Protein AF-A0A482XSS5-F1 (afdb_monomer_lite)

Organism: Laodelphax striatellus (NCBI:txid195883)

Foldseek 3Di:
DWQDKPRRGCPPPDPVVVVVVVVVVVVDPDDIDIDDDPPDDPDDDDDPDPPPPDPPDPDDVVVVCVVQVKDALLVQLVCCQPQFPDDPDSVSSSVVSLVCCVLQQKDFPVGDSGGDNRGIIDGGDPVVSVPDDDDDDDDDGDGDD

Structure (mmCIF, N/CA/C/O backbone):
data_AF-A0A482XSS5-F1
#
_entry.id   AF-A0A482XSS5-F1
#
loop_
_atom_site.group_PDB
_atom_site.id
_atom_site.type_symbol
_atom_site.label_atom_id
_atom_site.label_alt_id
_atom_site.label_comp_id
_atom_site.label_asym_id
_atom_site.label_entity_id
_atom_site.label_seq_id
_atom_site.pdbx_PDB_ins_code
_atom_site.Cartn_x
_atom_site.Cartn_y
_atom_site.Cartn_z
_atom_site.occupancy
_atom_site.B_iso_or_equiv
_atom_site.auth_seq_id
_atom_site.auth_comp_id
_atom_site.auth_asym_id
_atom_site.auth_atom_id
_atom_site.pdbx_PDB_model_num
ATOM 1 N N . MET A 1 1 ? 21.767 -4.488 -24.165 1.00 81.88 1 MET A N 1
ATOM 2 C CA . MET A 1 1 ? 22.675 -3.472 -24.753 1.00 81.88 1 MET A CA 1
ATOM 3 C C . MET A 1 1 ? 21.859 -2.230 -25.096 1.00 81.88 1 MET A C 1
ATOM 5 O O . MET A 1 1 ? 20.751 -2.414 -25.579 1.00 81.88 1 MET A O 1
ATOM 9 N N . ILE A 1 2 ? 22.319 -1.006 -24.809 1.00 88.12 2 ILE A N 1
ATOM 10 C CA . ILE A 1 2 ? 21.618 0.236 -25.208 1.00 88.12 2 ILE A CA 1
ATOM 11 C C . ILE A 1 2 ? 22.085 0.610 -26.616 1.00 88.12 2 ILE A C 1
ATOM 13 O O . ILE A 1 2 ? 23.281 0.581 -26.875 1.00 88.12 2 ILE A O 1
ATOM 17 N N . LEU A 1 3 ? 21.145 0.918 -27.506 1.00 91.38 3 LEU A N 1
ATOM 18 C CA . LEU A 1 3 ? 21.401 1.237 -28.913 1.00 91.38 3 LEU A CA 1
ATOM 19 C C . LEU A 1 3 ? 21.239 2.730 -29.209 1.00 91.38 3 LEU A C 1
ATOM 21 O O . LEU A 1 3 ? 21.938 3.259 -30.061 1.00 91.38 3 LEU A O 1
ATOM 25 N N . GLN A 1 4 ? 20.325 3.416 -28.518 1.00 93.75 4 GLN A N 1
ATOM 26 C CA . GLN A 1 4 ? 20.018 4.823 -28.785 1.00 93.75 4 GLN A CA 1
ATOM 27 C C . GLN A 1 4 ? 19.478 5.514 -27.534 1.0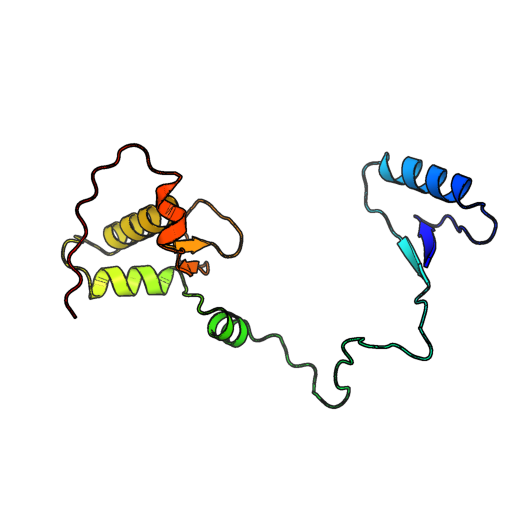0 93.75 4 GLN A C 1
ATOM 29 O O . GLN A 1 4 ? 18.759 4.898 -26.741 1.00 93.75 4 GLN A O 1
ATOM 34 N N . VAL A 1 5 ? 19.765 6.808 -27.399 1.00 95.50 5 VAL A N 1
ATOM 35 C CA . VAL A 1 5 ? 19.144 7.704 -26.413 1.00 95.50 5 VAL A CA 1
ATOM 36 C C . VAL A 1 5 ? 18.601 8.948 -27.108 1.00 95.50 5 VAL A C 1
ATOM 38 O O . VAL A 1 5 ? 19.343 9.604 -27.824 1.00 95.50 5 VAL A O 1
ATOM 41 N N . ASN A 1 6 ? 17.320 9.284 -26.909 1.00 92.75 6 ASN A N 1
ATOM 42 C CA . ASN A 1 6 ? 16.682 10.489 -27.474 1.00 92.75 6 ASN A CA 1
ATOM 43 C C . ASN A 1 6 ? 17.055 10.748 -28.949 1.00 92.75 6 ASN A C 1
ATOM 45 O O . ASN A 1 6 ? 17.410 11.859 -29.326 1.00 92.75 6 ASN A O 1
ATOM 49 N N . ASP A 1 7 ? 17.016 9.689 -29.759 1.00 91.62 7 ASP A N 1
ATOM 50 C CA . ASP A 1 7 ? 17.315 9.726 -31.199 1.00 91.62 7 ASP A CA 1
ATOM 51 C C . ASP A 1 7 ? 18.797 9.858 -31.594 1.00 91.62 7 ASP A C 1
ATOM 53 O O . ASP A 1 7 ? 19.124 9.926 -32.775 1.00 91.62 7 ASP A O 1
ATOM 57 N N . ILE A 1 8 ? 19.708 9.732 -30.624 1.00 93.19 8 ILE A N 1
ATOM 58 C CA . ILE A 1 8 ? 21.157 9.606 -30.830 1.00 93.19 8 ILE A CA 1
ATOM 59 C C . ILE A 1 8 ? 21.559 8.126 -30.793 1.00 93.19 8 ILE A C 1
ATOM 61 O O . ILE A 1 8 ? 21.434 7.481 -29.752 1.00 93.19 8 ILE A O 1
ATOM 65 N N . ASN A 1 9 ? 22.022 7.588 -31.926 1.00 93.19 9 ASN A N 1
ATOM 66 C CA . ASN A 1 9 ? 22.440 6.189 -32.094 1.00 93.19 9 ASN A CA 1
ATOM 67 C C . ASN A 1 9 ? 23.887 5.962 -31.606 1.00 93.19 9 ASN A C 1
ATOM 69 O O . ASN A 1 9 ? 24.762 6.792 -31.850 1.00 93.19 9 ASN A O 1
ATOM 73 N N . PHE A 1 10 ? 24.140 4.829 -30.950 1.00 94.56 10 PHE A N 1
ATOM 74 C CA . PHE A 1 10 ? 25.440 4.422 -30.410 1.00 94.56 10 PHE A CA 1
ATOM 75 C C . PHE A 1 10 ? 26.214 3.424 -31.286 1.00 94.56 10 PHE A C 1
ATOM 77 O O . PHE A 1 10 ? 27.332 3.075 -30.927 1.00 94.56 10 PHE A O 1
ATOM 84 N N . GLU A 1 11 ? 25.679 2.977 -32.429 1.00 88.56 11 GLU A N 1
ATOM 85 C CA . GLU A 1 11 ? 26.318 1.963 -33.296 1.00 88.56 11 GLU A CA 1
ATOM 86 C C . GLU A 1 11 ? 27.765 2.285 -33.703 1.00 88.56 11 GLU A C 1
ATOM 88 O O . GLU A 1 11 ? 28.585 1.377 -33.799 1.00 88.56 11 GLU A O 1
ATOM 93 N N . ASN A 1 12 ? 28.088 3.566 -33.905 1.00 89.62 12 ASN A N 1
ATOM 94 C CA . ASN A 1 12 ? 29.426 4.028 -34.296 1.00 89.62 12 ASN A CA 1
ATOM 95 C C . ASN A 1 12 ? 30.129 4.827 -33.186 1.00 89.62 12 ASN A C 1
ATOM 97 O O . ASN A 1 12 ? 31.037 5.604 -33.473 1.00 89.62 12 ASN A O 1
ATOM 101 N N . MET A 1 13 ? 29.683 4.689 -31.935 1.00 92.56 13 MET A N 1
ATOM 102 C CA . MET A 1 13 ? 30.281 5.370 -30.787 1.00 92.56 13 MET A CA 1
ATOM 103 C C . MET A 1 13 ? 31.104 4.396 -29.953 1.00 92.56 13 MET A C 1
ATOM 105 O O . MET A 1 13 ? 30.734 3.236 -29.764 1.00 92.56 13 MET A O 1
ATOM 109 N N . SER A 1 14 ? 32.204 4.888 -29.390 1.00 93.88 14 SER A N 1
ATOM 110 C CA . SER A 1 14 ? 32.869 4.180 -28.299 1.00 93.88 14 SER A CA 1
ATOM 111 C C . SER A 1 14 ? 32.001 4.197 -27.033 1.00 93.88 14 SER A C 1
ATOM 113 O O . SER A 1 14 ? 31.139 5.061 -26.850 1.00 93.88 14 SER A O 1
ATOM 115 N N . ASN A 1 15 ? 32.252 3.262 -26.113 1.00 91.81 15 ASN A N 1
ATOM 116 C CA . ASN A 1 15 ? 31.536 3.221 -24.835 1.00 91.81 15 ASN A CA 1
ATOM 117 C C . ASN A 1 15 ? 31.686 4.534 -24.044 1.00 91.81 15 ASN A C 1
ATOM 119 O O . ASN A 1 15 ? 30.716 4.995 -23.445 1.00 91.81 15 ASN A O 1
ATOM 123 N N . ASP A 1 16 ? 32.867 5.159 -24.072 1.00 95.06 16 ASP A N 1
ATOM 124 C CA . ASP A 1 16 ? 33.127 6.412 -23.354 1.00 95.06 16 ASP A CA 1
ATOM 125 C C . ASP A 1 16 ? 32.337 7.588 -23.944 1.00 95.06 16 ASP A C 1
ATOM 127 O O . ASP A 1 16 ? 31.766 8.398 -23.207 1.00 95.06 16 ASP A O 1
ATOM 131 N N . GLU A 1 17 ? 32.229 7.657 -25.272 1.00 94.44 17 GLU A N 1
ATOM 132 C CA . GLU A 1 17 ? 31.407 8.659 -25.956 1.00 94.44 17 GLU A CA 1
ATOM 133 C C . GLU A 1 17 ? 29.918 8.450 -25.681 1.00 94.44 17 GLU A C 1
ATOM 135 O O . GLU A 1 17 ? 29.220 9.408 -25.343 1.00 94.44 17 GLU A O 1
ATOM 140 N N . ALA A 1 18 ? 29.437 7.205 -25.738 1.00 94.19 18 ALA A N 1
ATOM 141 C CA . ALA A 1 18 ? 28.052 6.872 -25.419 1.00 94.19 18 ALA A CA 1
ATOM 142 C C . ALA A 1 18 ? 27.697 7.251 -23.968 1.00 94.19 18 ALA A C 1
ATOM 144 O O . ALA A 1 18 ? 26.643 7.836 -23.706 1.00 94.19 18 ALA A O 1
ATOM 145 N N . VAL A 1 19 ? 28.600 6.995 -23.013 1.00 9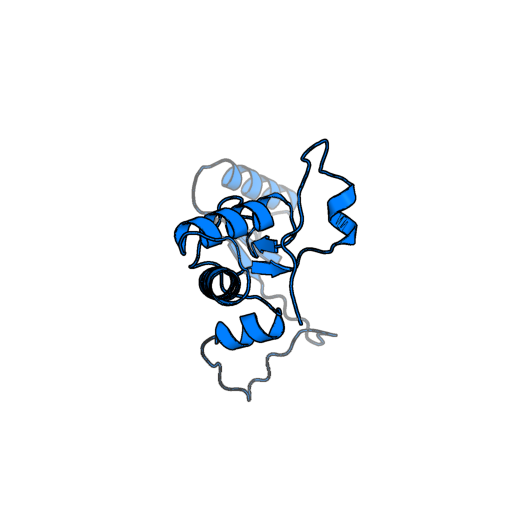4.88 19 VAL A N 1
ATOM 146 C CA . VAL A 1 19 ? 28.432 7.406 -21.609 1.00 94.88 19 VAL A CA 1
ATOM 147 C C . VAL A 1 19 ? 28.393 8.928 -21.474 1.00 94.88 19 VAL A C 1
ATOM 149 O O . VAL A 1 19 ? 27.578 9.445 -20.704 1.00 94.88 19 VAL A O 1
ATOM 152 N N . ARG A 1 20 ? 29.228 9.664 -22.217 1.00 95.31 20 ARG A N 1
ATOM 153 C CA . ARG A 1 20 ? 29.193 11.134 -22.219 1.00 95.31 20 ARG A CA 1
ATOM 154 C C . ARG A 1 20 ? 27.844 11.656 -22.713 1.00 95.31 20 ARG A C 1
ATOM 156 O O . ARG A 1 20 ? 27.235 12.476 -22.030 1.00 95.31 20 ARG A O 1
ATOM 163 N N . VAL A 1 21 ? 27.339 11.122 -23.826 1.00 94.56 21 VAL A N 1
ATOM 164 C CA . VAL A 1 21 ? 26.027 11.493 -24.384 1.00 94.56 21 VAL A CA 1
ATOM 165 C C . VAL A 1 21 ? 24.899 11.205 -23.390 1.00 94.56 21 VAL A C 1
ATOM 167 O O . VAL A 1 21 ? 24.029 12.048 -23.178 1.00 94.56 21 VAL A O 1
ATOM 170 N N . LEU A 1 22 ? 24.923 10.053 -22.713 1.00 94.88 22 LEU A N 1
ATOM 171 C CA . LEU A 1 22 ? 23.938 9.735 -21.673 1.00 94.88 22 LEU A CA 1
ATOM 172 C C . LEU A 1 22 ? 23.965 10.750 -20.524 1.00 94.88 22 LEU A C 1
ATOM 174 O O . LEU A 1 22 ? 22.906 11.190 -20.077 1.00 94.88 22 LEU A O 1
ATOM 178 N N . ARG A 1 23 ? 25.156 11.151 -20.059 1.00 95.25 23 ARG A N 1
ATOM 179 C CA . ARG A 1 23 ? 25.296 12.163 -18.998 1.00 95.25 23 ARG A CA 1
ATOM 180 C C . ARG A 1 23 ? 24.722 13.512 -19.424 1.00 95.25 23 ARG A C 1
ATOM 182 O O . ARG A 1 23 ? 24.017 14.132 -18.634 1.00 95.25 23 ARG A O 1
ATOM 189 N N . GLU A 1 24 ? 24.976 13.939 -20.658 1.00 94.19 24 GLU A N 1
ATOM 190 C CA . GLU A 1 24 ? 24.424 15.183 -21.207 1.00 94.19 24 GLU A CA 1
ATOM 191 C C . GLU A 1 24 ? 22.895 15.143 -21.326 1.00 94.19 24 GLU A C 1
ATOM 193 O O . GLU A 1 24 ? 22.223 16.129 -21.023 1.00 94.19 24 GLU A O 1
ATOM 198 N N . VAL A 1 25 ? 22.326 14.005 -21.734 1.00 93.50 25 VAL A N 1
ATOM 199 C CA . VAL A 1 25 ? 20.868 13.837 -21.822 1.00 93.50 25 VAL A CA 1
ATOM 200 C C . VAL A 1 25 ? 20.220 13.871 -20.437 1.00 93.50 25 VAL A C 1
ATOM 202 O O . VAL A 1 25 ? 19.200 14.533 -20.271 1.00 93.50 25 VAL A O 1
ATOM 205 N N . VAL A 1 26 ? 20.818 13.219 -19.434 1.00 93.56 26 VAL A N 1
ATOM 206 C CA . VAL A 1 26 ? 20.290 13.175 -18.055 1.00 93.56 26 VAL A CA 1
ATOM 207 C C . VAL A 1 26 ? 20.321 14.542 -17.366 1.00 93.56 26 VAL A C 1
ATOM 209 O O . VAL A 1 26 ? 19.497 14.811 -16.496 1.00 93.56 26 VAL A O 1
ATOM 212 N N . GLN A 1 27 ? 21.244 15.424 -17.752 1.00 93.38 27 GLN A N 1
ATOM 213 C CA . GLN A 1 27 ? 21.302 16.786 -17.215 1.00 93.38 27 GLN A CA 1
ATOM 214 C C . GLN A 1 27 ? 20.146 17.676 -17.696 1.00 93.38 27 GLN A C 1
ATOM 216 O O . GLN A 1 27 ? 19.864 18.696 -17.066 1.00 93.38 27 GLN A O 1
ATOM 221 N N . LYS A 1 28 ? 19.468 17.317 -18.794 1.00 90.44 28 LYS A N 1
ATOM 222 C CA . LYS A 1 28 ? 18.336 18.083 -19.323 1.00 90.44 28 LYS A CA 1
ATOM 223 C C . LYS A 1 28 ? 17.034 17.620 -18.654 1.00 90.44 28 LYS A C 1
ATOM 225 O O . LYS A 1 28 ? 16.733 16.428 -18.685 1.00 90.44 28 LYS A O 1
ATOM 230 N N . PRO A 1 29 ? 16.225 18.530 -18.081 1.00 89.44 29 PRO A N 1
ATOM 231 C CA . PRO A 1 29 ? 14.938 18.160 -17.51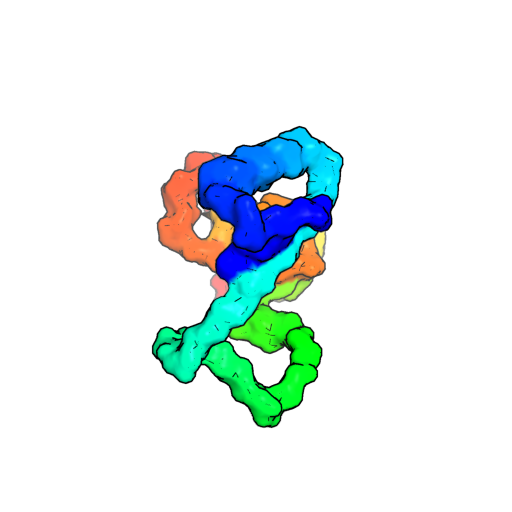0 1.00 89.44 29 PRO A CA 1
ATOM 232 C C . PRO A 1 29 ? 13.980 17.719 -18.622 1.00 89.44 29 PRO A C 1
ATOM 234 O O . PRO A 1 29 ? 13.680 18.482 -19.539 1.00 89.44 29 PRO A O 1
ATOM 237 N N . GLY A 1 30 ? 13.494 16.484 -18.542 1.00 91.19 30 GLY A N 1
ATOM 238 C CA . GLY A 1 30 ? 12.515 15.952 -19.483 1.00 91.19 30 GLY A CA 1
ATOM 239 C C . GLY A 1 30 ? 12.529 14.425 -19.564 1.00 91.19 30 GLY A C 1
ATOM 240 O O . GLY A 1 30 ? 13.378 13.774 -18.953 1.00 91.19 30 GLY A O 1
ATOM 241 N N . PRO A 1 31 ? 11.579 13.832 -20.304 1.00 90.94 31 PRO A N 1
ATOM 242 C CA . PRO A 1 31 ? 11.546 12.394 -20.537 1.00 90.94 31 PRO A CA 1
ATOM 243 C C . PRO A 1 31 ? 12.783 11.915 -21.310 1.00 90.94 31 PRO A C 1
ATOM 245 O O . PRO A 1 31 ? 13.203 12.544 -22.282 1.00 90.94 31 PRO A O 1
ATOM 248 N N . ILE A 1 32 ? 13.332 10.768 -20.908 1.00 95.56 32 ILE A N 1
ATOM 249 C CA . ILE A 1 32 ? 14.464 10.118 -21.579 1.00 95.56 32 ILE A CA 1
ATOM 250 C C . ILE A 1 32 ? 13.961 8.842 -22.254 1.00 95.56 32 ILE A C 1
ATOM 252 O O . ILE A 1 32 ? 13.432 7.945 -21.597 1.00 95.56 32 ILE A O 1
ATOM 256 N N . LYS A 1 33 ? 14.140 8.751 -23.571 1.00 93.81 33 LYS A N 1
ATOM 257 C CA . LYS A 1 33 ? 13.798 7.594 -24.399 1.00 93.81 33 LYS A CA 1
ATOM 258 C C . LYS A 1 33 ? 15.059 6.788 -24.685 1.00 93.81 33 LYS A C 1
ATOM 260 O O . LYS A 1 33 ? 15.995 7.298 -25.294 1.00 93.81 33 LYS A O 1
ATOM 265 N N . LEU A 1 34 ? 15.061 5.519 -24.284 1.00 94.69 34 LEU A N 1
ATOM 266 C CA . LEU A 1 34 ? 16.138 4.571 -24.565 1.00 94.69 34 LEU A CA 1
ATOM 267 C C . LEU A 1 34 ? 15.641 3.489 -25.523 1.00 94.69 34 LEU A C 1
ATOM 269 O O . LEU A 1 34 ? 14.582 2.904 -25.301 1.00 94.69 34 LEU A O 1
ATOM 273 N N . VAL A 1 35 ? 16.423 3.189 -26.558 1.00 91.75 35 VAL A N 1
ATOM 274 C CA . VAL A 1 35 ? 16.241 1.985 -27.380 1.00 91.75 35 VAL A CA 1
ATOM 275 C C . VAL A 1 35 ? 17.276 0.970 -26.933 1.00 91.75 35 VAL A C 1
ATOM 277 O O . VAL A 1 35 ? 18.463 1.284 -26.842 1.00 91.75 35 VAL A O 1
ATOM 280 N N . VAL A 1 36 ? 16.836 -0.250 -26.644 1.00 90.69 36 VAL A N 1
ATOM 281 C CA . VAL A 1 36 ? 17.707 -1.327 -26.175 1.00 90.69 36 VAL A CA 1
ATOM 282 C C . VAL A 1 36 ? 17.634 -2.519 -27.112 1.00 90.69 36 VAL A C 1
ATOM 284 O O . VAL A 1 36 ? 16.569 -2.891 -27.601 1.00 90.69 36 VAL A O 1
ATOM 287 N N . ALA A 1 37 ? 18.778 -3.154 -27.329 1.00 83.12 37 ALA A N 1
ATOM 288 C CA . ALA A 1 37 ? 18.841 -4.459 -27.943 1.00 83.12 37 ALA A CA 1
ATOM 289 C C . ALA A 1 37 ? 18.267 -5.477 -26.958 1.00 83.12 37 ALA A C 1
ATOM 291 O O . ALA A 1 37 ? 18.729 -5.603 -25.815 1.00 83.12 37 ALA A O 1
ATOM 292 N N . LYS A 1 38 ? 17.291 -6.242 -27.438 1.00 74.88 38 LYS A N 1
ATOM 293 C CA . LYS A 1 38 ? 16.832 -7.465 -26.794 1.00 74.88 38 LYS A CA 1
ATOM 294 C C . LYS A 1 38 ? 17.876 -8.541 -27.077 1.00 74.88 38 LYS A C 1
ATOM 296 O O . LYS A 1 38 ? 17.721 -9.325 -28.005 1.00 74.88 38 LYS A O 1
ATOM 301 N N . CYS A 1 39 ? 18.979 -8.522 -26.334 1.00 61.47 39 CYS A N 1
ATOM 302 C CA . CYS A 1 39 ? 19.964 -9.596 -26.394 1.00 61.47 39 CYS A CA 1
ATOM 303 C C . CYS A 1 39 ? 19.260 -10.876 -25.934 1.00 61.47 39 CYS A C 1
ATOM 305 O O . CYS A 1 39 ? 18.987 -11.056 -24.749 1.00 61.47 39 CYS A O 1
ATOM 307 N N . TRP A 1 40 ? 18.863 -11.695 -26.901 1.00 55.16 40 TRP A N 1
ATOM 308 C CA . TRP A 1 40 ? 18.265 -12.995 -26.673 1.00 55.16 40 TRP A CA 1
ATOM 309 C C . TRP A 1 40 ? 19.413 -13.977 -26.453 1.00 55.16 40 TRP A C 1
ATOM 311 O O . TRP A 1 40 ? 20.239 -14.165 -27.341 1.00 55.16 40 TRP A O 1
ATOM 321 N N . ASP A 1 41 ? 19.500 -14.541 -25.252 1.00 58.81 41 ASP A N 1
ATOM 322 C CA . ASP A 1 41 ? 20.329 -15.717 -25.006 1.00 58.81 41 ASP A CA 1
ATOM 323 C C . ASP A 1 41 ? 19.688 -16.899 -25.762 1.00 58.81 41 ASP A C 1
ATOM 325 O O . ASP A 1 41 ? 18.510 -17.177 -25.516 1.00 58.81 41 ASP A O 1
ATOM 329 N N . PRO A 1 42 ? 20.395 -17.584 -26.686 1.00 58.78 42 PRO A N 1
ATOM 330 C CA . PRO A 1 42 ? 19.876 -18.781 -27.344 1.00 58.78 42 PRO A CA 1
ATOM 331 C C . PRO A 1 42 ? 19.647 -19.946 -26.377 1.00 58.78 42 PRO A C 1
ATOM 333 O O . PRO A 1 42 ? 18.932 -20.886 -26.719 1.00 58.78 42 PRO A O 1
ATOM 336 N N . ASN A 1 43 ? 20.250 -19.905 -25.184 1.00 60.38 43 ASN A N 1
ATOM 337 C CA . ASN A 1 43 ? 20.106 -20.926 -24.157 1.00 60.38 43 ASN A CA 1
ATOM 338 C C . ASN A 1 43 ? 19.898 -20.311 -22.756 1.00 60.38 43 ASN A C 1
ATOM 340 O O . ASN A 1 43 ? 20.762 -20.436 -21.881 1.00 60.38 43 ASN A O 1
ATOM 344 N N . PRO A 1 44 ? 18.741 -19.668 -22.515 1.00 58.50 44 PRO A N 1
ATOM 345 C CA . PRO A 1 44 ? 18.481 -18.944 -21.282 1.00 58.50 44 PRO A CA 1
ATOM 346 C C . PRO A 1 44 ? 18.318 -19.924 -20.115 1.00 58.50 44 PRO A C 1
ATOM 348 O O . PRO A 1 44 ? 17.257 -20.518 -19.917 1.00 58.50 44 PRO A O 1
ATOM 351 N N . LYS A 1 45 ? 19.356 -20.081 -19.291 1.00 60.16 45 LYS A N 1
ATOM 352 C CA . LYS A 1 45 ? 19.225 -20.796 -18.016 1.00 60.16 45 LYS A CA 1
ATOM 353 C C . LYS A 1 45 ? 18.477 -19.906 -17.020 1.00 60.16 45 LYS A C 1
ATOM 355 O O . LYS A 1 45 ? 19.036 -18.947 -16.503 1.00 60.16 45 LYS A O 1
ATOM 360 N N . GLY A 1 46 ? 17.214 -20.238 -16.743 1.00 58.97 46 GLY A N 1
ATOM 361 C CA . GLY A 1 46 ? 16.458 -19.659 -15.625 1.00 58.97 46 GLY A CA 1
ATOM 362 C C . GLY A 1 46 ? 15.639 -18.400 -15.927 1.00 58.97 46 GLY A C 1
ATOM 363 O O . GLY A 1 46 ? 15.265 -17.694 -14.994 1.00 58.97 46 GLY A O 1
ATOM 364 N N . TYR A 1 47 ? 15.317 -18.108 -17.192 1.00 56.12 47 TYR A N 1
ATOM 365 C CA . TYR A 1 47 ? 14.313 -17.078 -17.473 1.00 56.12 47 TYR A CA 1
ATOM 366 C C . TYR A 1 47 ? 12.919 -17.598 -17.102 1.00 56.12 47 TYR A C 1
ATOM 368 O O . TYR A 1 47 ? 12.548 -18.712 -17.476 1.00 56.12 47 TYR A O 1
ATOM 376 N N . PHE A 1 48 ? 12.139 -16.777 -16.395 1.00 55.19 48 PHE A N 1
ATOM 377 C CA . PHE A 1 48 ? 10.709 -16.991 -16.185 1.00 55.19 48 PHE A CA 1
ATOM 378 C C . PHE A 1 48 ? 10.024 -17.053 -17.555 1.00 55.19 48 PHE A C 1
ATOM 380 O O . PHE A 1 48 ? 9.760 -16.035 -18.197 1.00 55.19 48 PHE A O 1
ATOM 387 N N . THR A 1 49 ? 9.801 -18.264 -18.057 1.00 55.88 49 THR A N 1
ATOM 388 C CA . THR A 1 49 ? 9.002 -18.467 -19.258 1.00 55.88 49 THR A CA 1
ATOM 389 C C . THR A 1 49 ? 7.556 -18.274 -18.843 1.00 55.88 49 THR A C 1
ATOM 391 O O . THR A 1 49 ? 6.997 -19.103 -18.136 1.00 55.88 49 THR A O 1
ATOM 394 N N . ILE A 1 50 ? 6.953 -17.153 -19.246 1.00 58.31 50 ILE A N 1
ATOM 395 C CA . ILE A 1 50 ? 5.501 -16.995 -19.139 1.00 58.31 50 ILE A CA 1
ATOM 396 C C . ILE A 1 50 ? 4.906 -18.140 -19.968 1.00 58.31 50 ILE A C 1
ATOM 398 O O . ILE A 1 50 ? 5.162 -18.176 -21.181 1.00 58.31 50 ILE A O 1
ATOM 402 N N . PRO A 1 51 ? 4.175 -19.094 -19.364 1.00 58.66 51 PRO A N 1
ATOM 403 C CA . PRO A 1 51 ? 3.574 -20.185 -20.109 1.00 58.66 51 PRO A CA 1
ATOM 404 C C . PRO A 1 51 ? 2.647 -19.583 -21.164 1.00 58.66 51 PRO A C 1
ATOM 406 O O . PRO A 1 51 ? 1.641 -18.959 -20.842 1.00 58.66 51 PRO A O 1
ATOM 409 N N . ARG A 1 52 ? 2.989 -19.743 -22.448 1.00 58.31 52 ARG A N 1
ATOM 410 C CA . ARG A 1 52 ? 2.203 -19.185 -23.568 1.00 58.31 52 ARG A CA 1
ATOM 411 C C . ARG A 1 52 ? 0.799 -19.795 -23.682 1.00 58.31 52 ARG A C 1
ATOM 413 O O . ARG A 1 52 ? 0.013 -19.346 -24.507 1.00 58.31 52 ARG A O 1
ATOM 420 N N . THR A 1 53 ? 0.513 -20.825 -22.889 1.00 62.88 53 THR A N 1
ATOM 421 C CA . THR A 1 53 ? -0.765 -21.535 -22.820 1.00 62.88 53 THR A CA 1
ATOM 422 C C . THR A 1 53 ? -1.732 -20.945 -21.801 1.00 62.88 53 THR A C 1
ATOM 424 O O . THR A 1 53 ? -2.911 -21.283 -21.849 1.00 62.88 53 THR A O 1
ATOM 427 N N . GLU A 1 54 ? -1.278 -20.087 -20.882 1.00 59.16 54 GLU A N 1
ATOM 428 C CA . GLU A 1 54 ? -2.179 -19.472 -19.912 1.00 59.16 54 GLU A CA 1
ATOM 429 C C . GLU A 1 54 ? -2.742 -18.162 -20.484 1.00 59.16 54 GLU A C 1
ATOM 431 O O . GLU A 1 54 ? -1.966 -17.285 -20.878 1.00 59.16 54 GLU A O 1
ATOM 436 N N . PRO A 1 55 ? -4.079 -18.008 -20.581 1.00 66.00 55 PRO A N 1
ATOM 437 C CA . PRO A 1 55 ? -4.670 -16.749 -21.006 1.00 66.00 55 PRO A CA 1
ATOM 438 C C . PRO A 1 55 ? -4.167 -15.640 -20.087 1.00 66.00 55 PRO A C 1
ATOM 440 O O . PRO A 1 55 ? -4.224 -15.790 -18.866 1.00 66.00 55 PRO A O 1
ATOM 443 N N . VAL A 1 56 ? -3.707 -14.521 -20.652 1.00 66.75 56 VAL A N 1
ATOM 444 C CA . VAL A 1 56 ? -3.400 -13.332 -19.852 1.00 66.75 56 VAL A CA 1
ATOM 445 C C . VAL A 1 56 ? -4.720 -12.840 -19.268 1.00 66.75 56 VAL A C 1
ATOM 447 O O . VAL A 1 56 ? -5.514 -12.190 -19.947 1.00 66.75 56 VAL A O 1
ATOM 450 N N . ARG A 1 57 ? -4.993 -13.220 -18.022 1.00 69.75 57 ARG A N 1
ATOM 451 C CA . ARG A 1 57 ? -6.159 -12.738 -17.288 1.00 69.75 57 ARG A CA 1
ATOM 452 C C . ARG A 1 57 ? -5.845 -11.339 -16.754 1.00 69.75 57 ARG A C 1
ATOM 454 O O . ARG A 1 57 ? -4.682 -11.065 -16.442 1.00 69.75 57 ARG A O 1
ATOM 461 N N . PRO A 1 58 ? -6.847 -10.451 -16.627 1.00 78.00 58 PRO A N 1
ATOM 462 C CA . PRO A 1 58 ? -6.685 -9.241 -15.838 1.00 78.00 58 PRO A CA 1
ATOM 463 C C . PRO A 1 58 ? -6.139 -9.607 -14.458 1.00 78.00 58 PRO A C 1
ATOM 465 O O . PRO A 1 58 ? -6.558 -10.608 -13.874 1.00 78.00 58 PRO A O 1
ATOM 468 N N . ILE A 1 59 ? -5.196 -8.814 -13.956 1.00 73.94 59 ILE A N 1
ATOM 469 C CA . ILE A 1 59 ? -4.704 -8.977 -12.588 1.00 73.94 59 ILE A CA 1
ATOM 470 C C . ILE A 1 59 ? -5.912 -8.849 -11.662 1.00 73.94 59 ILE A C 1
ATOM 472 O O . ILE A 1 59 ? -6.592 -7.826 -11.703 1.00 73.94 59 ILE A O 1
ATOM 476 N N . ASP A 1 60 ? -6.165 -9.875 -10.852 1.00 76.75 60 ASP A N 1
ATOM 477 C CA . ASP A 1 60 ? -7.143 -9.822 -9.771 1.00 76.75 60 ASP A CA 1
ATOM 478 C C . ASP A 1 60 ? -6.452 -9.276 -8.510 1.00 76.75 60 ASP A C 1
ATOM 480 O O . ASP A 1 60 ? -5.635 -9.979 -7.900 1.00 76.75 60 ASP A O 1
ATOM 484 N N . PRO A 1 61 ? -6.745 -8.030 -8.089 1.00 71.94 61 PRO A N 1
ATOM 485 C CA . PRO A 1 61 ? -6.164 -7.473 -6.875 1.00 71.94 61 PRO A CA 1
ATOM 486 C C . PRO A 1 61 ? -6.561 -8.269 -5.625 1.00 71.94 61 PRO A C 1
ATOM 488 O O . PRO A 1 61 ? -5.792 -8.299 -4.669 1.00 71.94 61 PRO A O 1
ATOM 491 N N . GLY A 1 62 ? -7.726 -8.931 -5.629 1.00 70.56 62 GLY A N 1
ATOM 492 C CA . GLY A 1 62 ? -8.197 -9.768 -4.526 1.00 70.56 62 GLY A CA 1
ATOM 493 C C . GLY A 1 62 ? -7.313 -10.995 -4.311 1.00 70.56 62 GLY A C 1
ATOM 494 O O . GLY A 1 62 ? -6.899 -11.260 -3.183 1.00 70.56 62 GLY A O 1
ATOM 495 N N . ALA A 1 63 ? -6.935 -11.687 -5.388 1.00 69.44 63 ALA A N 1
ATOM 496 C CA . ALA A 1 63 ? -6.002 -12.814 -5.329 1.00 69.44 63 ALA A CA 1
ATOM 497 C C . ALA A 1 63 ? -4.613 -12.407 -4.799 1.00 69.44 63 ALA A C 1
ATOM 499 O O . ALA A 1 63 ? -4.003 -13.136 -4.014 1.00 69.44 63 ALA A O 1
ATOM 500 N N . TRP A 1 64 ? -4.121 -11.221 -5.174 1.00 68.75 64 TRP A N 1
ATOM 501 C CA . TRP A 1 64 ? -2.850 -10.695 -4.663 1.00 68.75 64 TRP A CA 1
ATOM 502 C C . TRP A 1 64 ? -2.918 -10.339 -3.169 1.00 68.75 64 TRP A C 1
ATOM 504 O O . TRP A 1 64 ? -2.009 -10.666 -2.405 1.00 68.75 64 TRP A O 1
ATOM 514 N N . VAL A 1 65 ? -4.017 -9.718 -2.732 1.00 67.88 65 VAL A N 1
ATOM 515 C CA . VAL A 1 65 ? -4.283 -9.405 -1.316 1.00 67.88 65 VAL A CA 1
ATOM 516 C C . VAL A 1 65 ? -4.368 -10.684 -0.474 1.00 67.88 65 VAL A C 1
ATOM 518 O O . VAL A 1 65 ? -3.737 -10.758 0.579 1.00 67.88 65 VAL A O 1
ATOM 521 N N . ALA A 1 66 ? -5.061 -11.717 -0.964 1.00 65.69 66 ALA A N 1
ATOM 522 C CA . ALA A 1 66 ? -5.165 -13.010 -0.285 1.00 65.69 66 ALA A CA 1
ATOM 523 C C . ALA A 1 66 ? -3.797 -13.688 -0.113 1.00 65.69 66 ALA A C 1
ATOM 525 O O . ALA A 1 66 ? -3.488 -14.199 0.961 1.00 65.69 66 ALA A O 1
ATOM 526 N N . HIS A 1 67 ? -2.946 -13.646 -1.144 1.00 64.75 67 HIS A N 1
ATOM 527 C CA . HIS A 1 67 ? -1.600 -14.218 -1.071 1.00 64.75 67 HIS A CA 1
ATOM 528 C C . HIS A 1 67 ? -0.666 -13.445 -0.127 1.00 64.75 67 HIS A C 1
ATOM 530 O O . HIS A 1 67 ? 0.217 -14.030 0.492 1.00 64.75 67 HIS A O 1
ATOM 536 N N . THR A 1 68 ? -0.858 -12.131 0.002 1.00 65.81 68 THR A N 1
ATOM 537 C CA . THR A 1 68 ? -0.032 -11.262 0.858 1.00 65.81 68 THR A CA 1
ATOM 538 C C . THR A 1 68 ? -0.532 -11.164 2.301 1.00 65.81 68 THR A C 1
ATOM 540 O O . THR A 1 68 ? 0.065 -10.431 3.090 1.00 65.81 68 THR A O 1
ATOM 543 N N . ALA A 1 69 ? -1.608 -11.884 2.650 1.00 78.62 69 ALA A N 1
ATOM 544 C CA . ALA A 1 69 ? -2.306 -11.766 3.932 1.00 78.62 69 ALA A CA 1
ATOM 545 C C . ALA A 1 69 ? -2.622 -10.300 4.301 1.00 78.62 69 ALA A C 1
ATOM 547 O O . ALA A 1 69 ? -2.578 -9.906 5.468 1.00 78.62 69 ALA A O 1
ATOM 548 N N . ALA A 1 70 ? -2.899 -9.474 3.288 1.00 86.25 70 ALA A N 1
ATOM 549 C CA . ALA A 1 70 ? -3.211 -8.071 3.479 1.00 86.25 70 ALA A CA 1
ATOM 550 C C . ALA A 1 70 ? -4.699 -7.891 3.807 1.00 86.25 70 ALA A C 1
ATOM 552 O O . ALA A 1 70 ? -5.564 -8.579 3.270 1.00 86.25 70 ALA A O 1
ATOM 553 N N . ILE A 1 71 ? -5.001 -6.930 4.672 1.00 89.69 71 ILE A N 1
ATOM 554 C CA . ILE A 1 71 ? -6.355 -6.574 5.098 1.00 89.69 71 ILE A CA 1
ATOM 555 C C . ILE A 1 71 ? -6.690 -5.153 4.644 1.00 89.69 71 ILE A C 1
ATOM 557 O O . ILE A 1 71 ? -5.825 -4.269 4.633 1.00 89.69 71 ILE A O 1
ATOM 561 N N . ARG A 1 72 ? -7.939 -4.907 4.238 1.00 92.88 72 ARG A N 1
ATOM 562 C CA . ARG A 1 72 ? -8.393 -3.555 3.897 1.00 92.88 72 ARG A CA 1
ATOM 563 C C . ARG A 1 72 ? -8.582 -2.741 5.177 1.00 92.88 72 ARG A C 1
ATOM 565 O O . ARG A 1 72 ? -9.074 -3.243 6.179 1.00 92.88 72 ARG A O 1
ATOM 572 N N . GLY A 1 73 ? -8.226 -1.458 5.142 1.00 94.06 73 GLY A N 1
ATOM 573 C CA . GLY A 1 73 ? -8.373 -0.573 6.297 1.00 94.06 73 GLY A CA 1
ATOM 574 C C . GLY A 1 73 ? -9.819 -0.455 6.793 1.00 94.06 73 GLY A C 1
ATOM 575 O O . GLY A 1 73 ? -10.021 -0.323 7.993 1.00 94.06 73 GLY A O 1
ATOM 576 N N . ALA A 1 74 ? -10.811 -0.521 5.898 1.00 95.62 74 ALA A N 1
ATOM 577 C CA . ALA A 1 74 ? -12.228 -0.586 6.267 1.00 95.62 74 ALA A CA 1
ATOM 578 C C . ALA A 1 74 ? -12.513 -1.795 7.168 1.00 95.62 74 ALA A C 1
ATOM 580 O O . ALA A 1 74 ? -13.036 -1.617 8.261 1.00 95.62 74 ALA A O 1
ATOM 581 N N . ASP A 1 75 ? -12.063 -2.982 6.760 1.00 94.62 75 ASP A N 1
ATOM 582 C CA . ASP A 1 75 ? -12.288 -4.235 7.486 1.00 94.62 75 ASP A CA 1
ATOM 583 C C . ASP A 1 75 ? -11.608 -4.221 8.867 1.00 94.62 75 ASP A C 1
ATOM 585 O O . ASP A 1 75 ? -12.155 -4.744 9.833 1.00 94.62 75 ASP A O 1
ATOM 589 N N . VAL A 1 76 ? -10.444 -3.565 8.994 1.00 94.38 76 VAL A N 1
ATOM 590 C CA . VAL A 1 76 ? -9.793 -3.338 10.300 1.00 94.38 76 VAL A CA 1
ATOM 591 C C . VAL A 1 76 ? -10.689 -2.504 11.219 1.00 94.38 76 VAL A C 1
ATOM 593 O O . VAL A 1 76 ? -10.837 -2.832 12.392 1.00 94.38 76 VAL A O 1
ATOM 596 N N . VAL A 1 77 ? -11.278 -1.420 10.704 1.00 95.75 77 VAL A N 1
ATOM 597 C CA . VAL A 1 77 ? -12.165 -0.551 11.494 1.00 95.75 77 VAL A CA 1
ATOM 598 C C . VAL A 1 77 ? -13.466 -1.271 11.841 1.00 95.75 77 VAL A C 1
ATOM 600 O O . VAL A 1 77 ? -13.892 -1.184 12.987 1.00 95.75 77 VAL A O 1
ATOM 603 N N . ASP A 1 78 ? -14.058 -2.005 10.895 1.00 95.38 78 ASP A N 1
ATOM 604 C CA . ASP A 1 78 ? -15.262 -2.820 11.115 1.00 95.38 78 ASP A CA 1
ATOM 605 C C . ASP A 1 78 ? -15.032 -3.837 12.228 1.00 95.38 78 ASP A C 1
ATOM 607 O O . ASP A 1 78 ? -15.842 -3.945 13.146 1.00 95.38 78 ASP A O 1
ATOM 611 N N . TRP A 1 79 ? -13.909 -4.558 12.171 1.00 94.69 79 TRP A N 1
ATOM 612 C CA . TRP A 1 79 ? -13.568 -5.557 13.176 1.00 94.69 79 TRP A CA 1
ATOM 613 C C . TRP A 1 79 ? -13.379 -4.923 14.557 1.00 94.69 79 TRP A C 1
ATOM 615 O O . TRP A 1 79 ? -13.943 -5.414 15.530 1.00 94.69 79 TRP A O 1
ATOM 625 N N . LEU A 1 80 ? -12.656 -3.801 14.640 1.00 95.19 80 LEU A N 1
ATOM 626 C CA . LEU A 1 80 ? -12.452 -3.064 15.891 1.00 95.19 80 LEU A CA 1
ATOM 627 C C . LEU A 1 80 ? -13.772 -2.568 16.498 1.00 95.19 80 LEU A C 1
ATOM 629 O O . LEU A 1 80 ? -13.991 -2.745 17.689 1.00 95.19 80 LEU A O 1
ATOM 633 N N . ASP A 1 81 ? -14.649 -1.975 15.690 1.00 94.25 81 ASP A N 1
ATOM 634 C CA . ASP A 1 81 ? -15.941 -1.431 16.133 1.00 94.25 81 ASP A CA 1
ATOM 635 C C . ASP A 1 81 ? -16.890 -2.527 16.649 1.00 94.25 81 ASP A C 1
ATOM 637 O O . ASP A 1 81 ? -17.673 -2.303 17.568 1.00 94.25 81 ASP A O 1
ATOM 641 N N . THR A 1 82 ? -16.799 -3.734 16.081 1.00 92.94 82 THR A N 1
ATOM 642 C CA . THR A 1 82 ? -17.693 -4.858 16.409 1.00 92.94 82 THR A CA 1
ATOM 643 C C . THR A 1 82 ? -17.159 -5.792 17.495 1.00 92.94 82 THR A C 1
ATOM 645 O O . THR A 1 82 ? -17.963 -6.395 18.203 1.00 92.94 82 THR A O 1
ATOM 648 N N . HIS A 1 83 ? -15.837 -5.919 17.645 1.00 93.81 83 HIS A N 1
ATOM 649 C CA . HIS A 1 83 ? -15.214 -6.917 18.528 1.00 93.81 83 HIS A CA 1
ATOM 650 C C . HIS A 1 83 ? -14.432 -6.316 19.702 1.00 93.81 83 HIS A C 1
ATOM 652 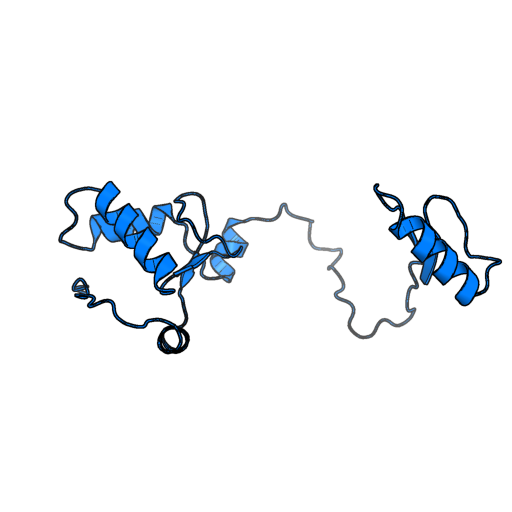O O . HIS A 1 83 ? -14.027 -7.057 20.595 1.00 93.81 83 HIS A O 1
ATOM 658 N N . VAL A 1 84 ? -14.192 -5.001 19.731 1.00 91.75 84 VAL A N 1
ATOM 659 C CA . VAL A 1 84 ? -13.461 -4.350 20.826 1.00 91.75 84 VAL A CA 1
ATOM 660 C C . VAL A 1 84 ? -14.383 -3.394 21.572 1.00 91.75 84 VAL A C 1
ATOM 662 O O . VAL A 1 84 ? -14.792 -2.351 21.066 1.00 91.75 84 VAL A O 1
ATOM 665 N N . ASN A 1 85 ? -14.684 -3.730 22.824 1.00 87.38 85 ASN A N 1
ATOM 666 C CA . ASN A 1 85 ? -15.453 -2.859 23.704 1.00 87.38 85 ASN A CA 1
ATOM 667 C C . ASN A 1 85 ? -14.655 -1.600 24.081 1.00 87.38 85 ASN A C 1
ATOM 669 O O . ASN A 1 85 ? -13.447 -1.651 24.316 1.00 87.38 85 ASN A O 1
ATOM 673 N N . GLY A 1 86 ? -15.359 -0.475 24.221 1.00 88.44 86 GLY A N 1
ATOM 674 C CA . GLY A 1 86 ? -14.792 0.794 24.690 1.00 88.44 86 GLY A CA 1
ATOM 675 C C . GLY A 1 86 ? -14.788 1.910 23.648 1.00 88.44 86 GLY A C 1
ATOM 676 O O . GLY A 1 86 ? -14.595 3.065 24.020 1.00 88.44 86 GLY A O 1
ATOM 677 N N . PHE A 1 87 ? -15.068 1.603 22.379 1.00 91.56 87 PHE A N 1
ATOM 678 C CA . PHE A 1 87 ? -15.314 2.633 21.375 1.00 91.56 87 PHE A CA 1
ATOM 679 C C . PHE A 1 87 ? -16.709 3.229 21.545 1.00 91.56 87 PHE A C 1
ATOM 681 O O . PHE A 1 87 ? -17.700 2.514 21.680 1.00 91.56 87 PHE A O 1
ATOM 688 N N . SER A 1 88 ? -16.779 4.560 21.551 1.00 89.00 88 SER A N 1
ATOM 689 C CA . SER A 1 88 ? -18.066 5.270 21.588 1.00 89.00 88 SER A CA 1
ATOM 690 C C . SER A 1 88 ? -18.765 5.249 20.228 1.00 89.00 88 SER A C 1
ATOM 692 O O . SER A 1 88 ? -19.991 5.259 20.159 1.00 89.00 88 SER A O 1
ATOM 694 N N . ASP A 1 89 ? -17.980 5.260 19.148 1.00 92.38 89 ASP A N 1
ATOM 695 C CA . ASP A 1 89 ? -18.449 5.200 17.771 1.00 92.38 89 ASP A CA 1
ATOM 696 C C . ASP A 1 89 ? -17.358 4.645 16.833 1.00 92.38 89 ASP A C 1
ATOM 698 O O . ASP A 1 89 ? -16.172 4.562 17.174 1.00 92.38 89 ASP A O 1
ATOM 702 N N . ARG A 1 90 ? -17.749 4.370 15.585 1.00 93.31 90 ARG A N 1
ATOM 703 C CA . ARG A 1 90 ? -16.839 3.946 14.513 1.00 93.31 90 ARG A CA 1
ATOM 704 C C . ARG A 1 90 ? -15.663 4.910 14.288 1.00 93.31 90 ARG A C 1
ATOM 706 O O . ARG A 1 90 ? -14.593 4.506 13.826 1.00 93.31 90 ARG A O 1
ATOM 713 N N . ARG A 1 91 ? -15.830 6.211 14.570 1.00 94.44 91 ARG A N 1
ATOM 714 C CA . ARG A 1 91 ? -14.747 7.198 14.396 1.00 94.44 91 ARG A CA 1
ATOM 715 C C . ARG A 1 91 ? -13.654 6.982 15.433 1.00 94.44 91 ARG A C 1
ATOM 717 O O . ARG A 1 91 ? -12.488 7.229 15.124 1.00 94.44 91 ARG A O 1
ATOM 724 N N . ASP A 1 92 ? -14.007 6.522 16.623 1.00 94.50 92 ASP A N 1
ATOM 725 C CA . ASP A 1 92 ? -13.064 6.160 17.670 1.00 94.50 92 ASP A CA 1
ATOM 726 C C . ASP A 1 92 ? -12.283 4.886 17.314 1.00 94.50 92 ASP A C 1
ATOM 728 O O . ASP A 1 92 ? -11.049 4.900 17.326 1.00 94.50 92 ASP A O 1
ATOM 732 N N . ALA A 1 93 ? -12.968 3.855 16.804 1.00 95.00 93 ALA A N 1
ATOM 733 C CA . ALA A 1 93 ? -12.325 2.663 16.236 1.00 95.00 93 ALA A CA 1
ATOM 734 C C . ALA A 1 93 ? -11.342 3.028 15.101 1.00 95.00 93 ALA A C 1
ATOM 736 O O . ALA A 1 93 ? -10.196 2.568 15.057 1.00 95.00 93 ALA A O 1
ATOM 737 N N . ARG A 1 94 ? -11.730 3.960 14.219 1.00 96.38 94 ARG A N 1
ATOM 738 C CA . ARG A 1 94 ? -10.856 4.505 13.165 1.00 96.38 94 ARG A CA 1
ATOM 739 C C . ARG A 1 94 ? -9.624 5.226 13.720 1.00 96.38 94 ARG A C 1
ATOM 741 O O . ARG A 1 94 ? -8.522 5.101 13.165 1.00 96.38 94 ARG A O 1
ATOM 748 N N . LYS A 1 95 ? -9.780 6.018 14.784 1.00 95.38 95 LYS A N 1
ATOM 749 C CA . LYS A 1 95 ? -8.642 6.666 15.454 1.00 95.38 95 LYS A CA 1
ATOM 750 C C . LYS A 1 95 ? -7.710 5.614 16.042 1.00 95.38 95 LYS A C 1
ATOM 752 O O . LYS A 1 95 ? -6.498 5.761 15.910 1.00 95.38 95 LYS A O 1
ATOM 757 N N . TYR A 1 96 ? -8.240 4.545 16.626 1.00 95.38 96 TYR A N 1
ATOM 758 C CA . TYR A 1 96 ? -7.435 3.450 17.158 1.00 95.38 96 TYR A CA 1
ATOM 759 C C . TYR A 1 96 ? -6.632 2.728 16.068 1.00 95.38 96 TYR A C 1
ATOM 761 O O . TYR A 1 96 ? -5.414 2.610 16.193 1.00 95.38 96 TYR A O 1
ATOM 769 N N . ALA A 1 97 ? -7.250 2.386 14.933 1.00 95.12 97 ALA A N 1
ATOM 770 C CA . ALA A 1 97 ? -6.541 1.830 13.772 1.00 95.12 97 ALA A CA 1
ATOM 771 C C . ALA A 1 97 ? -5.409 2.755 13.275 1.00 95.12 97 ALA A C 1
ATOM 773 O O . ALA A 1 97 ? -4.322 2.307 12.900 1.00 95.12 97 ALA A O 1
ATOM 774 N N . SER A 1 98 ? -5.621 4.074 13.342 1.00 94.50 98 SER A N 1
ATOM 775 C CA . SER A 1 98 ? -4.584 5.062 13.017 1.00 94.50 98 SER A CA 1
ATOM 776 C C . SER A 1 98 ? -3.403 5.023 13.994 1.00 94.50 98 SER A C 1
ATOM 778 O O . SER A 1 98 ? -2.260 5.220 13.579 1.00 94.50 98 SER A O 1
ATOM 780 N N . HIS A 1 99 ? -3.653 4.758 15.279 1.00 93.12 99 HIS A N 1
ATOM 781 C CA . HIS A 1 99 ? -2.597 4.540 16.269 1.00 93.12 99 HIS A CA 1
ATOM 782 C C . HIS A 1 99 ? -1.882 3.209 16.048 1.00 93.12 99 HIS A C 1
ATOM 784 O O . HIS A 1 99 ? -0.658 3.190 16.122 1.00 93.12 99 HIS A O 1
ATOM 790 N N . MET A 1 100 ? -2.597 2.138 15.687 1.00 93.06 100 MET A N 1
ATOM 791 C CA . MET A 1 100 ? -1.984 0.847 15.347 1.00 93.06 100 MET A CA 1
ATOM 792 C C . MET A 1 100 ? -0.973 0.972 14.200 1.00 93.06 100 MET A C 1
ATOM 794 O O . MET A 1 100 ? 0.094 0.363 14.256 1.00 93.06 100 MET A O 1
ATOM 798 N N . LEU A 1 101 ? -1.270 1.805 13.193 1.00 92.06 101 LEU A N 1
ATOM 799 C CA . LEU A 1 101 ? -0.335 2.111 12.105 1.00 92.06 101 LEU A CA 1
ATOM 800 C C . LEU A 1 101 ? 0.912 2.855 12.604 1.00 92.06 101 LEU A C 1
ATOM 802 O O . LEU A 1 101 ? 2.030 2.494 12.247 1.00 92.06 101 LEU A O 1
ATOM 806 N N . LYS A 1 102 ? 0.737 3.885 13.441 1.00 89.62 102 LYS A N 1
ATOM 807 C CA . LYS A 1 102 ? 1.858 4.662 14.006 1.00 89.62 102 LYS A CA 1
ATOM 808 C C . LYS A 1 102 ? 2.735 3.828 14.940 1.00 89.62 102 LYS A C 1
ATOM 810 O O . LYS A 1 102 ? 3.948 4.002 14.944 1.00 89.62 102 LYS A O 1
ATOM 815 N N . ALA A 1 103 ? 2.115 2.936 15.707 1.00 86.88 103 ALA A N 1
ATOM 816 C CA . ALA A 1 103 ? 2.779 2.004 16.609 1.00 86.88 103 ALA A CA 1
ATOM 817 C C . ALA A 1 103 ? 3.478 0.852 15.866 1.00 86.88 103 ALA A C 1
ATOM 819 O O . ALA A 1 103 ? 4.273 0.129 16.457 1.00 86.88 103 ALA A O 1
ATOM 820 N N . GLY A 1 104 ? 3.201 0.677 14.570 1.00 87.88 104 GLY A N 1
ATOM 821 C CA . GLY A 1 104 ? 3.800 -0.370 13.751 1.00 87.88 104 GLY A CA 1
ATOM 822 C C . GLY A 1 104 ? 3.153 -1.745 13.908 1.00 87.88 104 GLY A C 1
ATOM 823 O O . GLY A 1 104 ? 3.662 -2.688 13.316 1.00 87.88 104 GLY A O 1
ATOM 824 N N . TYR A 1 105 ? 2.031 -1.867 14.631 1.00 90.12 105 TYR A N 1
ATOM 825 C CA . TYR A 1 105 ? 1.243 -3.108 14.714 1.00 90.12 105 TYR A CA 1
ATOM 826 C C . TYR A 1 105 ? 0.610 -3.488 13.376 1.00 90.12 105 TYR A C 1
ATOM 828 O O . TYR A 1 105 ? 0.408 -4.665 13.090 1.00 90.12 105 TYR A O 1
ATOM 836 N N . ILE A 1 106 ? 0.313 -2.489 12.546 1.00 92.00 106 ILE A N 1
ATOM 837 C CA . ILE A 1 106 ? -0.040 -2.670 11.140 1.00 92.00 106 ILE A CA 1
ATOM 838 C C . ILE A 1 106 ? 0.850 -1.770 10.290 1.00 92.00 106 ILE A C 1
ATOM 840 O O . ILE A 1 106 ? 1.242 -0.683 10.714 1.00 92.00 106 ILE A O 1
ATOM 844 N N . ARG A 1 107 ? 1.175 -2.208 9.077 1.00 90.06 107 ARG A N 1
ATOM 845 C CA . ARG A 1 107 ? 2.026 -1.479 8.133 1.00 90.06 107 ARG A CA 1
ATOM 846 C C . ARG A 1 107 ? 1.294 -1.291 6.820 1.00 90.06 107 ARG A C 1
ATOM 848 O O . ARG A 1 107 ? 0.650 -2.207 6.318 1.00 90.06 107 ARG A O 1
ATOM 855 N N . HIS A 1 108 ? 1.406 -0.096 6.255 1.00 89.81 108 HIS A N 1
ATOM 856 C CA . HIS A 1 108 ? 0.873 0.190 4.931 1.00 89.81 108 HIS A CA 1
ATOM 857 C C . HIS A 1 108 ? 1.746 -0.472 3.863 1.00 89.81 108 HIS A C 1
ATOM 859 O O . HIS A 1 108 ? 2.966 -0.305 3.886 1.00 89.81 108 HIS A O 1
ATOM 865 N N . THR A 1 109 ? 1.139 -1.144 2.886 1.00 84.69 109 THR A N 1
ATOM 866 C CA . THR A 1 109 ? 1.885 -1.862 1.833 1.00 84.69 109 THR A CA 1
ATOM 867 C C . THR A 1 109 ? 2.765 -0.947 0.974 1.00 84.69 109 THR A C 1
ATOM 869 O O . THR A 1 109 ? 3.801 -1.375 0.481 1.00 84.69 109 THR A O 1
ATOM 872 N N . VAL A 1 110 ? 2.395 0.333 0.838 1.00 84.50 110 VAL A N 1
ATOM 873 C CA . VAL A 1 110 ? 3.180 1.364 0.117 1.00 84.50 110 VAL A CA 1
ATOM 874 C C . VAL A 1 110 ? 3.712 2.504 1.008 1.00 84.50 110 VAL A C 1
ATOM 876 O O . VAL A 1 110 ? 3.784 3.651 0.582 1.00 84.50 110 VAL A O 1
ATOM 879 N N . ASN A 1 111 ? 4.057 2.209 2.268 1.00 79.00 111 ASN A N 1
ATOM 880 C CA . ASN A 1 111 ? 4.781 3.113 3.189 1.00 79.00 111 ASN A CA 1
ATOM 881 C C . ASN A 1 111 ? 4.128 4.491 3.472 1.00 79.00 111 ASN A C 1
ATOM 883 O O . ASN A 1 111 ? 4.801 5.511 3.625 1.00 79.00 111 ASN A O 1
ATOM 887 N N . LYS A 1 112 ? 2.794 4.539 3.557 1.00 81.94 112 LYS A N 1
ATOM 888 C CA . LYS A 1 112 ? 2.047 5.746 3.938 1.00 81.94 112 LYS A CA 1
ATOM 889 C C . LYS A 1 112 ? 1.899 5.838 5.461 1.00 81.94 112 LYS A C 1
ATOM 891 O O . LYS A 1 112 ? 1.485 4.873 6.096 1.00 81.94 112 LYS A O 1
ATOM 896 N N . ILE A 1 113 ? 2.158 7.021 6.027 1.00 84.50 113 ILE A N 1
ATOM 897 C CA . ILE A 1 113 ? 2.071 7.281 7.481 1.00 84.50 113 ILE A CA 1
ATOM 898 C C . ILE A 1 113 ? 0.655 7.629 7.980 1.00 84.50 113 ILE A C 1
ATOM 900 O O . ILE A 1 113 ? 0.398 7.621 9.182 1.00 84.50 113 ILE A O 1
ATOM 904 N N . THR A 1 114 ? -0.272 7.963 7.078 1.00 92.19 114 THR A N 1
ATOM 905 C CA . THR A 1 114 ? -1.664 8.318 7.402 1.00 92.19 114 THR A CA 1
ATOM 906 C C . THR A 1 114 ? -2.621 7.177 7.071 1.00 92.19 114 THR A C 1
ATOM 908 O O . THR A 1 114 ? -2.620 6.641 5.960 1.00 92.19 114 THR A O 1
ATOM 911 N N . PHE A 1 115 ? -3.471 6.817 8.034 1.00 94.69 115 PHE A N 1
ATOM 912 C CA . PHE A 1 115 ? -4.420 5.715 7.895 1.00 94.69 115 PHE A CA 1
ATOM 913 C C . PHE A 1 115 ? -5.595 6.048 6.957 1.00 94.69 115 PHE A C 1
ATOM 915 O O . PHE A 1 115 ? -6.147 7.150 6.976 1.00 94.69 115 PHE A O 1
ATOM 922 N N . SER A 1 116 ? -6.020 5.076 6.153 1.00 95.38 116 SER A N 1
ATOM 923 C CA . SER A 1 116 ? -7.071 5.188 5.141 1.00 95.38 116 SER A CA 1
ATOM 924 C C . SER A 1 116 ? -7.843 3.875 5.049 1.00 95.38 116 SER A C 1
ATOM 926 O O . SER A 1 116 ? -7.237 2.826 4.870 1.00 95.38 116 SER A O 1
ATOM 928 N N . GLU A 1 117 ? -9.178 3.920 5.100 1.00 94.50 117 GLU A N 1
ATOM 929 C CA . GLU A 1 117 ? -10.007 2.699 4.966 1.00 94.50 117 GLU A CA 1
ATOM 930 C C . GLU A 1 117 ? -9.931 2.099 3.562 1.00 94.50 117 GLU A C 1
ATOM 932 O O . GLU A 1 117 ? -10.175 0.915 3.373 1.00 94.50 117 GLU A O 1
ATOM 937 N N . GLN A 1 118 ? -9.542 2.918 2.582 1.00 93.06 118 GLN A N 1
ATOM 938 C CA . GLN A 1 118 ? -9.433 2.540 1.172 1.00 93.06 118 GLN A CA 1
ATOM 939 C C . GLN A 1 118 ? -8.075 1.918 0.818 1.00 93.06 118 GLN A C 1
ATOM 941 O O . GLN A 1 118 ? -7.791 1.663 -0.348 1.00 93.06 118 GLN A O 1
ATOM 946 N N . CYS A 1 119 ? -7.199 1.728 1.804 1.00 93.12 119 CYS A N 1
ATOM 947 C CA . CYS A 1 119 ? -5.864 1.179 1.603 1.00 93.12 119 CYS A CA 1
ATOM 948 C C . CYS A 1 119 ? -5.736 -0.222 2.208 1.00 93.12 119 CYS A C 1
ATOM 950 O O . CYS A 1 119 ? -6.570 -0.637 3.010 1.00 93.12 119 CYS A O 1
ATOM 952 N N . TYR A 1 120 ? -4.673 -0.930 1.824 1.00 92.12 120 TYR A N 1
ATOM 953 C CA . TYR A 1 120 ? -4.354 -2.259 2.337 1.00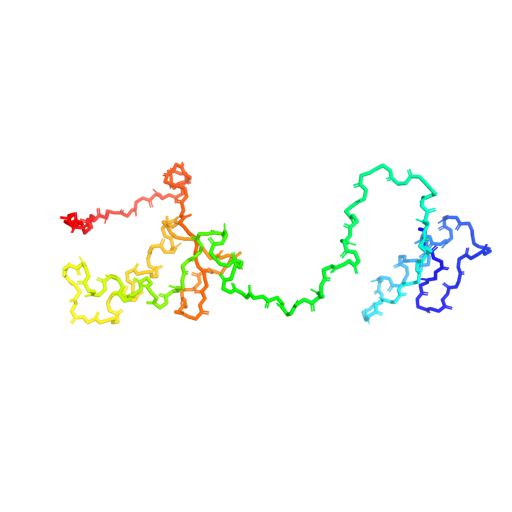 92.12 120 TYR A CA 1
ATOM 954 C C . TYR A 1 120 ? -3.190 -2.206 3.326 1.00 92.12 120 TYR A C 1
ATOM 956 O O . TYR A 1 120 ? -2.231 -1.443 3.152 1.00 92.12 120 TYR A O 1
ATOM 964 N N . TYR A 1 121 ? -3.284 -3.044 4.351 1.00 92.12 121 TYR A N 1
ATOM 965 C CA . TYR A 1 121 ? -2.342 -3.141 5.454 1.00 92.12 121 TYR A CA 1
ATOM 966 C C . TYR A 1 121 ? -1.936 -4.592 5.675 1.00 92.12 121 TYR A C 1
ATOM 968 O O . TYR A 1 121 ? -2.711 -5.503 5.413 1.00 92.12 121 TYR A O 1
ATOM 976 N N . ILE A 1 122 ? -0.732 -4.796 6.187 1.00 91.25 122 ILE A N 1
ATOM 977 C CA . ILE A 1 122 ? -0.258 -6.089 6.689 1.00 91.25 122 ILE A CA 1
ATOM 978 C C . ILE A 1 122 ? 0.050 -5.954 8.175 1.00 91.25 122 ILE A C 1
ATOM 980 O O . ILE A 1 122 ? 0.359 -4.853 8.642 1.00 91.25 122 ILE A O 1
ATOM 984 N N . PHE A 1 123 ? 0.004 -7.055 8.917 1.00 89.62 123 PHE A N 1
ATOM 985 C CA . PHE A 1 123 ? 0.440 -7.034 10.308 1.00 89.62 123 PHE A CA 1
ATOM 986 C C . PHE A 1 123 ? 1.939 -6.716 10.413 1.00 89.62 123 PHE A C 1
ATOM 988 O O . PHE A 1 123 ? 2.761 -7.076 9.561 1.00 89.62 123 PHE A O 1
ATOM 995 N N . GLY A 1 124 ? 2.270 -5.947 11.444 1.00 83.19 124 GLY A N 1
ATOM 996 C CA . GLY A 1 124 ? 3.632 -5.664 11.852 1.00 83.19 124 GLY A CA 1
ATOM 997 C C . GLY A 1 124 ? 4.261 -6.861 12.548 1.00 83.19 124 GLY A C 1
ATOM 998 O O . GLY A 1 124 ? 3.579 -7.597 13.257 1.00 83.19 124 GLY A O 1
ATOM 999 N N . ASP A 1 125 ? 5.570 -7.034 12.387 1.00 76.25 125 ASP A N 1
ATOM 1000 C CA . ASP A 1 125 ? 6.303 -8.014 13.184 1.00 76.25 125 ASP A CA 1
ATOM 1001 C C . ASP A 1 125 ? 6.441 -7.468 14.603 1.00 76.25 125 ASP A C 1
ATOM 1003 O O . ASP A 1 125 ? 7.114 -6.459 14.820 1.00 76.25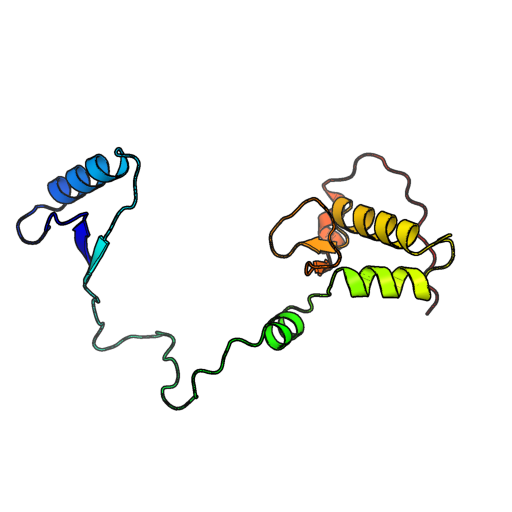 125 ASP A O 1
ATOM 1007 N N . VAL A 1 126 ? 5.822 -8.147 15.569 1.00 57.84 126 VAL A N 1
ATOM 1008 C CA . VAL A 1 126 ? 5.836 -7.791 17.003 1.00 57.84 126 VAL A CA 1
ATOM 1009 C C . VAL A 1 126 ? 7.269 -7.679 17.560 1.00 57.84 126 VAL A C 1
ATOM 1011 O O . VAL A 1 126 ? 7.509 -6.981 18.534 1.00 57.84 126 VAL A O 1
ATOM 1014 N N . LEU A 1 127 ? 8.251 -8.308 16.905 1.00 49.97 127 LEU A N 1
ATOM 1015 C CA . LEU A 1 127 ? 9.671 -8.245 17.272 1.00 49.97 127 LEU A CA 1
ATOM 1016 C C . LEU A 1 127 ? 10.395 -6.986 16.759 1.00 49.97 127 LEU A C 1
ATOM 1018 O O . LEU A 1 127 ? 11.468 -6.653 17.249 1.00 49.97 127 LEU A O 1
ATOM 1022 N N . SER A 1 128 ? 9.839 -6.272 15.772 1.00 47.56 128 SER A N 1
ATOM 1023 C CA . SER A 1 128 ? 10.457 -5.057 15.218 1.00 47.56 128 SER A CA 1
ATOM 1024 C C . SER A 1 128 ? 10.051 -3.782 15.969 1.00 47.56 128 SER A C 1
ATOM 1026 O O . SER A 1 128 ? 10.656 -2.729 15.741 1.00 47.56 128 SER A O 1
ATOM 1028 N N . THR A 1 129 ? 9.026 -3.836 16.824 1.00 49.34 129 THR A N 1
ATOM 1029 C CA . THR A 1 129 ? 8.461 -2.660 17.507 1.00 49.34 129 THR A CA 1
ATOM 1030 C C . THR A 1 129 ? 9.280 -2.192 18.714 1.00 49.34 129 THR A C 1
ATOM 1032 O O . THR A 1 129 ? 9.193 -1.017 19.073 1.00 49.34 129 THR A O 1
ATOM 1035 N N . ASP A 1 130 ? 10.148 -3.043 19.273 1.00 44.44 130 ASP A N 1
ATOM 1036 C CA . ASP A 1 130 ? 10.961 -2.726 20.463 1.00 44.44 130 ASP A CA 1
ATOM 1037 C C . ASP A 1 130 ? 12.098 -1.720 20.216 1.00 44.44 130 ASP A C 1
ATOM 1039 O O . ASP A 1 130 ? 12.673 -1.187 21.161 1.00 44.44 130 ASP A O 1
ATOM 1043 N N . MET A 1 131 ? 12.414 -1.385 18.960 1.00 45.56 131 MET A N 1
ATOM 1044 C CA . MET A 1 131 ? 13.503 -0.446 18.656 1.00 45.56 131 MET A CA 1
ATOM 1045 C C . MET A 1 131 ? 13.072 1.017 18.459 1.00 45.56 131 MET A C 1
ATOM 1047 O O . MET A 1 131 ? 13.941 1.854 18.211 1.00 45.56 131 MET A O 1
ATOM 1051 N N . LYS A 1 132 ? 11.773 1.369 18.537 1.00 47.31 132 LYS A N 1
ATOM 1052 C CA . LYS A 1 132 ? 11.324 2.745 18.206 1.00 47.31 132 LYS A CA 1
ATOM 1053 C C . LYS A 1 132 ? 10.369 3.459 19.167 1.00 47.31 132 LYS A C 1
ATOM 1055 O O . LYS A 1 132 ? 10.114 4.638 18.930 1.00 47.31 132 LYS A O 1
ATOM 1060 N N . MET A 1 133 ? 9.870 2.847 20.240 1.00 44.53 133 MET A N 1
ATOM 1061 C CA . MET A 1 133 ? 8.959 3.547 21.162 1.00 44.53 133 MET A CA 1
ATOM 1062 C C . MET A 1 133 ? 9.607 3.869 22.509 1.00 44.53 133 MET A C 1
ATOM 1064 O O . MET A 1 133 ? 9.535 3.107 23.465 1.00 44.53 133 MET A O 1
ATOM 1068 N N . GLY A 1 134 ? 10.193 5.065 22.594 1.00 39.28 134 GLY A N 1
ATOM 1069 C CA . GLY A 1 134 ? 10.326 5.766 23.866 1.00 39.28 134 GLY A CA 1
ATOM 1070 C C . GLY A 1 134 ? 8.960 6.306 24.302 1.00 39.28 134 GLY A C 1
ATOM 1071 O O . GLY A 1 134 ? 8.352 7.085 23.575 1.00 39.28 134 GLY A O 1
ATOM 1072 N N . ASN A 1 135 ? 8.508 5.884 25.486 1.00 39.38 135 ASN A N 1
ATOM 1073 C CA . ASN A 1 135 ? 7.416 6.451 26.286 1.00 39.38 135 ASN A CA 1
ATOM 1074 C C . ASN A 1 135 ? 6.082 6.748 25.574 1.00 39.38 135 ASN A C 1
ATOM 1076 O O . ASN A 1 135 ? 5.756 7.894 25.274 1.00 39.38 135 ASN A O 1
ATOM 1080 N N . ALA A 1 136 ? 5.221 5.735 25.484 1.00 38.72 136 ALA A N 1
ATOM 1081 C CA . ALA A 1 136 ? 3.779 5.946 25.582 1.00 38.72 136 ALA A CA 1
ATOM 1082 C C . ALA A 1 136 ? 3.163 4.784 26.372 1.00 38.72 136 ALA A C 1
ATOM 1084 O O . ALA A 1 136 ? 3.170 3.643 25.917 1.00 38.72 136 ALA A O 1
ATOM 1085 N N . HIS A 1 137 ? 2.664 5.073 27.576 1.00 35.66 137 HIS A N 1
ATOM 1086 C CA . HIS A 1 137 ? 1.884 4.122 28.364 1.00 35.66 137 HIS A CA 1
ATOM 1087 C C . HIS A 1 137 ? 0.624 3.746 27.580 1.00 35.66 137 HIS A C 1
ATOM 1089 O O . HIS A 1 137 ? -0.272 4.569 27.397 1.00 35.66 137 HIS A O 1
ATOM 1095 N N . PHE A 1 138 ? 0.580 2.507 27.101 1.00 44.38 138 PHE A N 1
ATOM 1096 C CA . PHE A 1 138 ? -0.563 1.942 26.403 1.00 44.38 138 PHE A CA 1
ATOM 1097 C C . PHE A 1 138 ? -1.291 0.989 27.350 1.00 44.38 138 PHE A C 1
ATOM 1099 O O . PHE A 1 138 ? -0.685 0.051 27.867 1.00 44.38 138 PHE A O 1
ATOM 1106 N N . TYR A 1 139 ? -2.583 1.223 27.581 1.00 38.03 139 TYR A N 1
ATOM 1107 C CA . TYR A 1 139 ? -3.463 0.209 28.154 1.00 38.03 139 TYR A CA 1
ATOM 1108 C C . TYR A 1 139 ? -3.966 -0.666 26.998 1.00 38.03 139 TYR A C 1
ATOM 1110 O O . TYR A 1 139 ? -4.682 -0.153 26.135 1.00 38.03 139 TYR A O 1
ATOM 1118 N N . PRO A 1 140 ? -3.577 -1.951 26.914 1.00 44.94 140 PRO A N 1
ATOM 1119 C CA . PRO A 1 140 ? -4.079 -2.831 25.870 1.00 44.94 140 PRO A CA 1
ATOM 1120 C C . PRO A 1 140 ? -5.583 -3.051 26.064 1.00 44.94 140 PRO A C 1
ATOM 1122 O O . PRO A 1 140 ? -6.032 -3.411 27.154 1.00 44.94 140 PRO A O 1
ATOM 1125 N N . ALA A 1 141 ? -6.364 -2.832 25.004 1.00 49.78 141 ALA A N 1
ATOM 1126 C CA . ALA A 1 141 ? -7.758 -3.251 24.970 1.00 49.78 141 ALA A CA 1
ATOM 1127 C C . ALA A 1 141 ? -7.803 -4.787 25.027 1.00 49.78 141 ALA A C 1
ATOM 1129 O O . ALA A 1 141 ? -7.056 -5.466 24.319 1.00 49.78 141 ALA A O 1
ATOM 1130 N N . ARG A 1 142 ? -8.629 -5.335 25.922 1.00 42.19 142 ARG A N 1
ATOM 1131 C CA . ARG A 1 142 ? -8.745 -6.778 26.143 1.00 42.19 142 ARG A CA 1
ATOM 1132 C C . ARG A 1 142 ? -9.502 -7.400 24.969 1.00 42.19 142 ARG A C 1
ATOM 1134 O O . ARG A 1 142 ? -10.668 -7.089 24.771 1.00 42.19 142 ARG A O 1
ATOM 1141 N N . VAL A 1 143 ? -8.826 -8.258 24.209 1.00 43.69 143 VAL A N 1
ATOM 1142 C CA . VAL A 1 143 ? -9.446 -9.113 23.187 1.00 43.69 143 VAL A CA 1
ATOM 1143 C C . VAL A 1 143 ? -9.942 -10.367 23.903 1.00 43.69 143 VAL A C 1
ATOM 1145 O O . VAL A 1 143 ? -9.132 -11.090 24.483 1.00 43.69 143 VAL A O 1
ATOM 1148 N N . GLU A 1 144 ? -11.253 -10.596 23.925 1.00 38.53 144 GLU A N 1
ATOM 1149 C CA . GLU A 1 144 ? -11.830 -11.862 24.393 1.00 38.53 144 GLU A CA 1
ATOM 1150 C C . GLU A 1 144 ? -12.065 -12.785 23.189 1.00 38.53 144 GLU A C 1
ATOM 1152 O O . GLU A 1 144 ? -12.509 -12.338 22.132 1.00 38.53 144 GLU A O 1
ATOM 1157 N N . SER A 1 145 ? -11.641 -14.044 23.344 1.00 42.31 145 SER A N 1
ATOM 1158 C CA . SER A 1 145 ? -11.626 -15.106 22.327 1.00 42.31 145 SER A CA 1
ATOM 1159 C C . SER A 1 145 ? -12.981 -15.764 22.119 1.00 42.31 145 SER A C 1
ATOM 1161 O O . SER A 1 145 ? -13.614 -16.057 23.159 1.00 42.31 145 SER A O 1
#

InterPro domains:
  IPR000591 DEP domain [PF00610] (67-123)
  IPR000591 DEP domain [PS50186] (73-125)
  IPR000591 DEP domain [SM00049] (55-125)
  IPR008339 Dishevelled family [PR01760] (27-41)
  IPR008339 Dishevelled family [PR01760] (61-73)
  IPR008339 Dishevelled family [PR01760] (108-119)
  IPR015506 Dishevelled-related protein [PTHR10878] (1-72)
  IPR036034 PDZ superfamily [G3DSA:2.30.42.10] (1-46)
  IPR036034 PDZ superfamily [SSF50156] (1-43)
  IPR036388 Winged helix-like DNA-binding domain superfamily [G3DSA:1.10.10.10] (47-125)
  IPR036390 Winged helix DNA-binding domain superfamily [SSF46785] (67-124)

pLDDT: mean 79.16, std 18.47, range [35.66, 96.38]

Sequence (145 aa):
MILQVNDINFENMSNDEAVRVLREVVQKPGPIKLVVAKCWDPNPKGYFTIPRTEPVRPIDPGAWVAHTAAIRGADVVDWLDTHVNGFSDRRDARKYASHMLKAGYIRHTVNKITFSEQCYYIFGDVLSTDMKMGNAHFYPARVES

Secondary structure (DSSP, 8-state):
-EEEETTEE-TTS-HHHHHHHHHHHHTSSS---EEE-----SS-TT-----TTS--PPP-HHHHHHHTT-EEHHHHHHHHHHH-TT-SSHHHHHHHHHHHHHTTSEEETT--SS--TTSEEEE--TTTGGGT--S----------

Radius of gyration: 25.35 Å; chains: 1; bounding box: 52×40×63 Å